Protein AF-A0A520IBX1-F1 (afdb_monomer)

Nearest PDB structures (foldseek):
  8vbx-assembly1_A  TM=4.591E-01  e=3.360E+00  Pectobacterium phage PhiM1
  1n5b-assembly2_C  TM=3.688E-01  e=4.655E+00  Yersinia enterocolitica
  1n5b-assembly3_B  TM=3.640E-01  e=4.361E+00  Yersinia enterocolitica
  1n5b-assembly1_A  TM=3.647E-01  e=4.085E+00  Yersinia enterocolitica
  1jya-assembly1_A  TM=3.641E-01  e=4.968E+00  Yersinia pseudotuberculosis

Secondary structure (DSSP, 8-state):
-HHHHHHHHHHGGG-PPPPP--S-SHHHHHHHHHHHTTSS--TTT----EEEEETTEEEEEE--TTS--EEEEEEEEETTEEEEEEEE-

Mean predicted aligned error: 10.43 Å

Solvent-accessible surface area (backbone atoms only — not comparable to full-atom values): 5578 Å² total; per-residue (Å²): 111,73,67,62,52,55,54,54,59,63,62,67,67,72,72,71,77,78,78,79,81,69,80,86,39,76,64,50,53,52,51,52,53,32,44,78,71,61,76,45,82,56,74,92,78,53,61,81,67,50,75,49,73,57,93,79,26,38,39,37,26,48,68,55,79,92,50,81,28,37,38,39,40,38,45,58,78,52,97,91,41,70,50,74,52,72,46,76,108

pLDDT: mean 84.55, std 12.19, range [57.72, 97.62]

Structure (mmCIF, N/CA/C/O backbone):
data_AF-A0A520IBX1-F1
#
_entry.id   AF-A0A520IBX1-F1
#
loop_
_atom_site.group_PDB
_atom_site.id
_atom_site.type_symbol
_atom_site.label_atom_id
_atom_site.label_alt_id
_atom_site.label_comp_id
_atom_site.label_asym_id
_atom_site.label_entity_id
_atom_site.label_seq_id
_atom_site.pdbx_PDB_ins_code
_atom_site.Cartn_x
_atom_site.Cartn_y
_atom_site.Cartn_z
_atom_site.occupancy
_atom_site.B_iso_or_equiv
_atom_site.auth_seq_id
_atom_site.auth_comp_id
_atom_site.auth_asym_id
_atom_site.auth_atom_id
_atom_site.pdbx_PDB_model_num
ATOM 1 N N . MET A 1 1 ? 22.708 32.834 -4.341 1.00 57.72 1 MET A N 1
ATOM 2 C CA . MET A 1 1 ? 22.072 32.634 -3.016 1.00 57.72 1 MET A CA 1
ATOM 3 C C . MET A 1 1 ? 20.561 32.865 -3.030 1.00 57.72 1 MET A C 1
ATOM 5 O O . MET A 1 1 ? 19.843 31.951 -2.664 1.00 57.72 1 MET A O 1
ATOM 9 N N . ARG A 1 2 ? 20.046 34.015 -3.504 1.00 62.03 2 ARG A N 1
ATOM 10 C CA . ARG A 1 2 ? 18.587 34.283 -3.547 1.00 62.03 2 ARG A CA 1
ATOM 11 C C . ARG A 1 2 ? 17.790 33.320 -4.444 1.00 62.03 2 ARG A C 1
ATOM 13 O O . ARG A 1 2 ? 16.730 32.861 -4.046 1.00 62.03 2 ARG A O 1
ATOM 20 N N . VAL A 1 3 ? 18.337 32.971 -5.610 1.00 70.06 3 VAL A N 1
ATOM 21 C CA . VAL A 1 3 ? 17.708 32.032 -6.563 1.00 70.06 3 VAL A CA 1
ATOM 22 C C . VAL A 1 3 ? 17.620 30.612 -5.992 1.00 70.06 3 VAL A C 1
ATOM 24 O O . VAL A 1 3 ? 16.600 29.951 -6.130 1.00 70.06 3 VAL A O 1
ATOM 27 N N . SER A 1 4 ? 18.659 30.168 -5.283 1.00 72.44 4 SER A N 1
ATOM 28 C CA . SER A 1 4 ? 18.710 28.846 -4.647 1.00 72.44 4 SER A CA 1
ATOM 29 C C . SER A 1 4 ? 17.674 28.695 -3.527 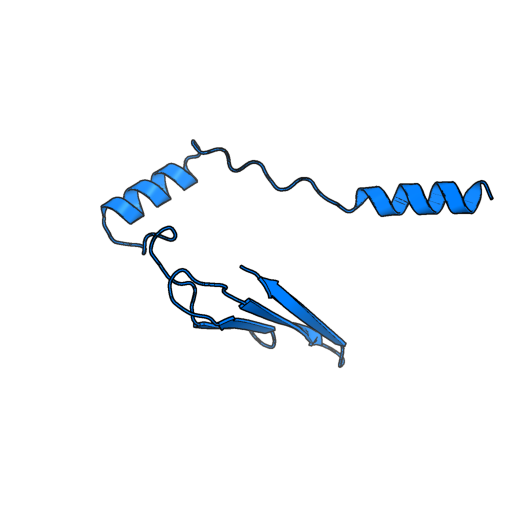1.00 72.44 4 SER A C 1
ATOM 31 O O . SER A 1 4 ? 17.101 27.626 -3.363 1.00 72.44 4 SER A O 1
ATOM 33 N N . ILE A 1 5 ? 17.401 29.776 -2.789 1.00 76.62 5 ILE A N 1
ATOM 34 C CA . ILE A 1 5 ? 16.375 29.802 -1.738 1.00 76.62 5 ILE A CA 1
ATOM 35 C C . ILE A 1 5 ? 14.976 29.761 -2.360 1.00 76.62 5 ILE A C 1
ATOM 37 O O . ILE A 1 5 ? 14.146 28.969 -1.932 1.00 76.62 5 ILE A O 1
ATOM 41 N N . ALA A 1 6 ? 14.725 30.550 -3.410 1.00 76.81 6 ALA A N 1
ATOM 42 C CA . ALA A 1 6 ? 13.436 30.541 -4.103 1.00 76.81 6 ALA A CA 1
ATOM 43 C C . ALA A 1 6 ? 13.096 29.158 -4.691 1.00 76.81 6 ALA A C 1
ATOM 45 O O . ALA A 1 6 ? 11.953 28.715 -4.601 1.00 76.81 6 ALA A O 1
ATOM 46 N N . LEU A 1 7 ? 14.097 28.450 -5.227 1.00 77.44 7 LEU A N 1
ATOM 47 C CA . LEU A 1 7 ? 13.922 27.093 -5.744 1.00 77.44 7 LEU A CA 1
ATOM 48 C C . LEU A 1 7 ? 13.613 26.080 -4.628 1.00 77.44 7 LEU A C 1
ATOM 50 O O . LEU A 1 7 ? 12.750 25.230 -4.809 1.00 77.44 7 LEU A O 1
ATOM 54 N N . ALA A 1 8 ? 14.256 26.195 -3.462 1.00 76.94 8 ALA A N 1
ATOM 55 C CA . ALA A 1 8 ? 13.980 25.318 -2.323 1.00 76.94 8 ALA A CA 1
ATOM 56 C C . ALA A 1 8 ? 12.553 25.497 -1.765 1.00 76.94 8 ALA A C 1
ATOM 58 O O . ALA A 1 8 ? 11.906 24.509 -1.423 1.00 76.94 8 ALA A O 1
ATOM 59 N N . LEU A 1 9 ? 12.028 26.731 -1.732 1.00 77.06 9 LEU A N 1
ATOM 60 C CA . LEU A 1 9 ? 10.644 26.985 -1.303 1.00 77.06 9 LEU A CA 1
ATOM 61 C C . LEU A 1 9 ? 9.605 26.451 -2.301 1.00 77.06 9 LEU A C 1
ATOM 63 O O . LEU A 1 9 ? 8.536 26.021 -1.878 1.00 77.06 9 LEU A O 1
ATOM 67 N N . ALA A 1 10 ? 9.910 26.442 -3.602 1.00 76.88 10 ALA A N 1
ATOM 68 C CA . ALA A 1 10 ? 8.993 25.919 -4.617 1.00 76.88 10 ALA A CA 1
ATOM 69 C C . ALA A 1 10 ? 8.794 24.393 -4.511 1.00 76.88 10 ALA A C 1
ATOM 71 O O . ALA A 1 10 ? 7.714 23.893 -4.813 1.00 76.88 10 ALA A O 1
ATOM 72 N N . ILE A 1 11 ? 9.808 23.653 -4.045 1.00 73.44 11 ILE A N 1
ATOM 73 C CA . ILE A 1 11 ? 9.758 22.184 -3.925 1.00 73.44 11 ILE A CA 1
ATOM 74 C C . ILE A 1 11 ? 9.011 21.748 -2.651 1.00 73.44 11 ILE A C 1
ATOM 76 O O . ILE A 1 11 ? 8.389 20.688 -2.627 1.00 73.44 11 ILE A O 1
ATOM 80 N N . ALA A 1 12 ? 8.995 22.585 -1.609 1.00 68.56 12 ALA A N 1
ATOM 81 C CA . ALA A 1 12 ? 8.296 22.295 -0.354 1.00 68.56 12 ALA A CA 1
ATOM 82 C C . ALA A 1 12 ? 6.755 22.304 -0.472 1.00 68.56 12 ALA A C 1
ATOM 84 O O . ALA A 1 12 ? 6.077 21.848 0.439 1.00 68.56 12 ALA A O 1
ATOM 85 N N . GLY A 1 13 ? 6.190 22.796 -1.582 1.00 63.81 13 GLY A N 1
ATOM 86 C CA . GLY A 1 13 ? 4.739 22.843 -1.806 1.00 63.81 13 GLY A CA 1
ATOM 87 C C . GLY A 1 13 ? 4.115 21.562 -2.377 1.00 63.81 13 GLY A C 1
ATOM 88 O O . GLY A 1 13 ? 2.901 21.511 -2.536 1.00 63.81 13 GLY A O 1
ATOM 89 N N . CYS A 1 14 ? 4.910 20.538 -2.712 1.00 71.88 14 CYS A N 1
ATOM 90 C CA . CYS A 1 14 ? 4.393 19.281 -3.276 1.00 71.88 14 CYS A CA 1
ATOM 91 C C . CYS A 1 14 ? 3.911 18.265 -2.226 1.00 71.88 14 CYS A C 1
ATOM 93 O O . CYS A 1 14 ? 3.387 17.218 -2.601 1.00 71.88 14 CYS A O 1
ATOM 95 N N . SER A 1 15 ? 4.053 18.542 -0.927 1.00 62.91 15 SER A N 1
ATOM 96 C CA . SER A 1 15 ? 3.400 17.741 0.111 1.00 62.91 15 SER A CA 1
ATOM 97 C C . SER A 1 15 ? 1.940 18.178 0.231 1.00 62.91 15 SER A C 1
ATOM 99 O O . SER A 1 15 ? 1.616 19.074 1.008 1.00 62.91 15 SER A O 1
ATOM 101 N N . GLY A 1 16 ? 1.070 17.598 -0.598 1.00 58.88 16 GLY A N 1
ATOM 102 C CA . GLY A 1 16 ? -0.373 17.793 -0.482 1.00 58.88 16 GLY A CA 1
ATOM 103 C C . GLY A 1 16 ? -0.882 17.302 0.874 1.00 58.88 16 GLY A C 1
ATOM 104 O O . GLY A 1 16 ? -0.498 16.222 1.322 1.00 58.88 16 GLY A O 1
ATOM 105 N N . GLU A 1 17 ? -1.732 18.106 1.515 1.00 62.12 17 GLU A N 1
ATOM 106 C CA . GLU A 1 17 ? -2.468 17.731 2.725 1.00 62.12 17 GLU A CA 1
ATOM 107 C C . GLU A 1 17 ? -3.250 16.439 2.449 1.00 62.12 17 GLU A C 1
ATOM 109 O O . GLU A 1 17 ? -3.946 16.331 1.431 1.00 62.12 17 GLU A O 1
ATOM 114 N N . ALA A 1 18 ? -3.123 15.445 3.331 1.00 63.41 18 ALA A N 1
ATOM 115 C CA . ALA A 1 18 ? -3.922 14.234 3.213 1.00 63.41 18 ALA A CA 1
ATOM 116 C C . ALA A 1 18 ? -5.408 14.623 3.320 1.00 63.41 18 ALA A C 1
ATOM 118 O O . ALA A 1 18 ? -5.765 15.373 4.230 1.00 63.41 18 ALA A O 1
ATOM 119 N N . PRO A 1 19 ? -6.279 14.157 2.406 1.00 59.88 19 PRO A N 1
ATOM 120 C CA . PRO A 1 19 ? -7.687 14.512 2.443 1.00 59.88 19 PRO A CA 1
ATOM 121 C C . PRO A 1 19 ? -8.293 14.115 3.788 1.00 59.88 19 PRO A C 1
ATOM 123 O O . PRO A 1 19 ? -8.128 12.984 4.254 1.00 59.88 19 PRO A O 1
ATOM 126 N N . ASP A 1 20 ? -8.993 15.068 4.396 1.00 61.41 20 ASP A N 1
ATOM 127 C CA . ASP A 1 20 ? -9.663 14.880 5.671 1.00 61.41 20 ASP A CA 1
ATOM 128 C C . ASP A 1 20 ? -10.742 13.801 5.493 1.00 61.41 20 ASP A C 1
ATOM 130 O O . ASP A 1 20 ? -11.668 13.953 4.685 1.00 61.41 20 ASP A O 1
ATOM 134 N N . ARG A 1 21 ? -10.602 12.664 6.188 1.00 61.75 21 ARG A N 1
ATOM 135 C CA . ARG A 1 21 ? -11.610 11.594 6.156 1.00 61.75 21 ARG A CA 1
ATOM 136 C C . ARG A 1 21 ? -12.810 12.061 6.967 1.00 61.75 21 ARG A C 1
ATOM 138 O O . ARG A 1 21 ? -12.953 11.702 8.132 1.00 61.75 21 ARG A O 1
ATOM 145 N N . SER A 1 22 ? -13.666 12.877 6.359 1.00 66.44 22 SER A N 1
ATOM 146 C CA . SER A 1 22 ? -14.922 13.270 6.988 1.00 66.44 22 SER A CA 1
ATOM 147 C C . SER A 1 22 ? -15.767 12.010 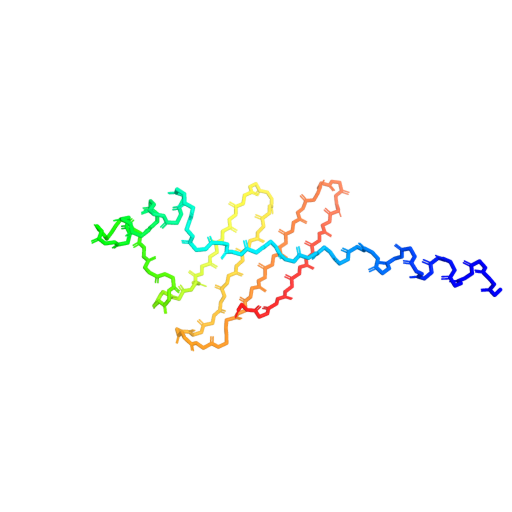7.235 1.00 66.44 22 SER A C 1
ATOM 149 O O . SER A 1 22 ? -16.092 11.301 6.279 1.00 66.44 22 SER A O 1
ATOM 151 N N . PRO A 1 23 ? -16.120 11.697 8.494 1.00 66.00 23 PRO A N 1
ATOM 152 C CA . PRO A 1 23 ? -16.781 10.439 8.836 1.00 66.00 23 PRO A CA 1
ATOM 153 C C . PRO A 1 23 ? -18.256 10.380 8.404 1.00 66.00 23 PRO A C 1
ATOM 155 O O . PRO A 1 23 ? -18.861 9.312 8.462 1.00 66.00 23 PRO A O 1
ATOM 158 N N . ASP A 1 24 ? -18.845 11.485 7.937 1.00 82.31 24 ASP A N 1
ATOM 159 C CA . ASP A 1 24 ? -20.284 11.593 7.659 1.00 82.31 24 ASP A CA 1
ATOM 160 C C . ASP A 1 24 ? -20.578 11.940 6.190 1.00 82.31 24 ASP A C 1
ATOM 162 O O . ASP A 1 24 ? -21.209 12.946 5.861 1.00 82.31 24 ASP A O 1
ATOM 166 N N . THR A 1 25 ? -20.098 11.100 5.274 1.00 89.75 25 THR A N 1
ATOM 167 C CA . THR A 1 25 ? -20.416 11.202 3.846 1.00 89.75 25 THR A CA 1
ATOM 168 C C . THR A 1 25 ? -21.445 10.139 3.448 1.00 89.75 25 THR A C 1
ATOM 170 O O . THR A 1 25 ? -21.594 9.119 4.124 1.00 89.75 25 THR A O 1
ATOM 173 N N . PRO A 1 26 ? -22.161 10.306 2.322 1.00 92.12 26 PRO A N 1
ATOM 174 C CA . PRO A 1 26 ? -22.980 9.224 1.778 1.00 92.12 26 PRO A CA 1
ATOM 175 C C . PRO A 1 26 ? -22.183 7.929 1.546 1.00 92.12 26 PRO A C 1
ATOM 177 O O . PRO A 1 26 ? -22.717 6.845 1.757 1.00 92.12 26 PRO A O 1
ATOM 180 N N . GLY A 1 27 ? -20.904 8.041 1.164 1.00 90.62 27 GLY A N 1
ATOM 181 C CA . GLY A 1 27 ? -20.006 6.898 0.992 1.00 90.62 27 GLY A CA 1
ATOM 182 C C . GLY A 1 27 ? -19.760 6.143 2.297 1.00 90.62 27 GLY A C 1
ATOM 183 O O . GLY A 1 27 ? -19.986 4.937 2.341 1.00 90.62 27 GLY A O 1
ATOM 184 N N . SER A 1 28 ? -19.415 6.846 3.382 1.00 89.88 28 SER A N 1
ATOM 185 C CA . SER A 1 28 ? -19.171 6.200 4.681 1.00 89.88 28 SER A CA 1
ATOM 186 C C . SER A 1 28 ? -20.422 5.522 5.251 1.00 89.88 28 SER A C 1
ATOM 188 O O . SER A 1 28 ? -20.319 4.474 5.881 1.00 89.88 28 SER A O 1
ATOM 190 N N . LYS A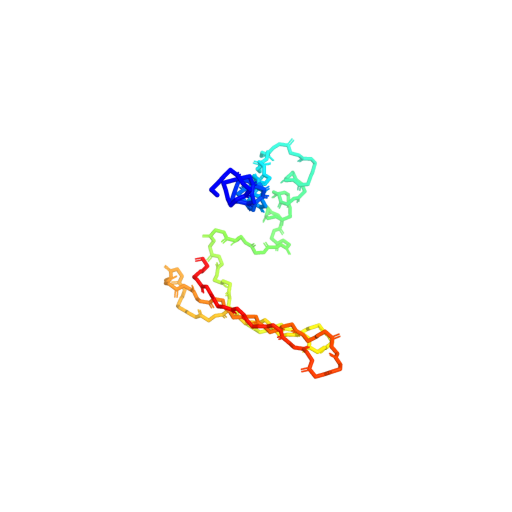 1 29 ? -21.623 6.052 4.972 1.00 93.12 29 LYS A N 1
ATOM 191 C CA . LYS A 1 29 ? -22.895 5.399 5.341 1.00 93.12 29 LYS A CA 1
ATOM 192 C C . LYS A 1 29 ? -23.143 4.109 4.563 1.00 93.12 29 LYS A C 1
ATOM 194 O O . LYS A 1 29 ? -23.631 3.141 5.141 1.00 93.12 29 LYS A O 1
ATOM 199 N N . LEU A 1 30 ? -22.820 4.089 3.269 1.00 94.69 30 LEU A N 1
ATOM 200 C CA . LEU A 1 30 ? -22.928 2.880 2.449 1.00 94.69 30 LEU A CA 1
ATOM 201 C C . LEU A 1 30 ? -21.923 1.815 2.890 1.00 94.69 30 LEU A C 1
ATOM 203 O O . LEU A 1 30 ? -22.293 0.649 2.991 1.00 94.69 30 LEU A O 1
ATOM 207 N N . GLU A 1 31 ? -20.685 2.209 3.192 1.00 92.38 31 GLU A N 1
ATOM 208 C CA . GLU A 1 31 ? -19.664 1.305 3.733 1.00 92.38 31 GLU A CA 1
ATOM 209 C C . GLU A 1 31 ? -20.087 0.729 5.090 1.00 92.38 31 GLU A C 1
ATOM 211 O O . GLU A 1 31 ? -20.014 -0.484 5.278 1.00 92.38 31 GLU A O 1
ATOM 216 N N . ALA A 1 32 ? -20.616 1.558 5.998 1.00 92.50 32 ALA A N 1
ATOM 217 C CA . ALA A 1 32 ? -21.149 1.099 7.282 1.00 92.50 32 ALA A CA 1
ATOM 218 C C . ALA A 1 32 ? -22.291 0.084 7.105 1.00 92.50 32 ALA A C 1
ATOM 220 O O . ALA A 1 32 ? -22.262 -0.989 7.704 1.00 92.50 32 ALA A O 1
ATOM 221 N N . ALA A 1 33 ? -23.253 0.366 6.221 1.00 95.25 33 ALA A N 1
ATOM 222 C CA . ALA A 1 33 ? -24.330 -0.576 5.921 1.00 95.25 33 ALA A CA 1
ATOM 223 C C . ALA A 1 33 ? -23.803 -1.879 5.289 1.00 95.25 33 ALA A C 1
ATOM 225 O O . ALA A 1 33 ? -24.272 -2.965 5.624 1.00 95.25 33 ALA A O 1
ATOM 226 N N . ALA A 1 34 ? -22.814 -1.804 4.394 1.00 95.62 34 ALA A N 1
ATOM 227 C CA . ALA A 1 34 ? -22.205 -2.983 3.782 1.00 95.62 34 ALA A CA 1
ATOM 228 C C . ALA A 1 34 ? -21.465 -3.855 4.811 1.00 95.62 34 ALA A C 1
ATOM 230 O O . ALA A 1 34 ? -21.553 -5.082 4.731 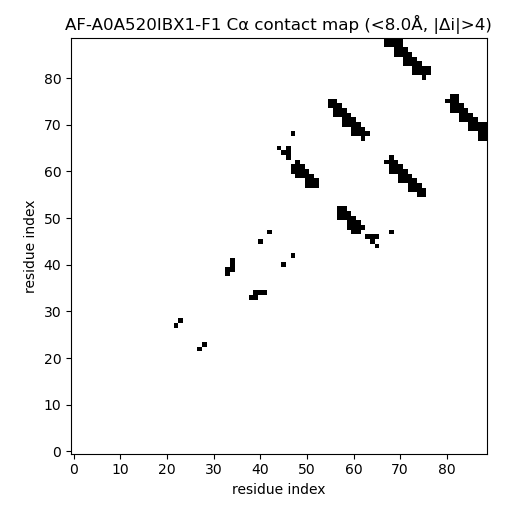1.00 95.62 34 ALA A O 1
ATOM 231 N N . LEU A 1 35 ? -20.791 -3.237 5.788 1.00 94.44 35 LEU A N 1
ATOM 232 C CA . LEU A 1 35 ? -20.177 -3.928 6.926 1.00 94.44 35 LEU A CA 1
ATOM 233 C C . LEU A 1 35 ? -21.228 -4.628 7.790 1.00 94.44 35 LEU A C 1
ATOM 235 O O . LEU A 1 35 ? -21.093 -5.818 8.067 1.00 94.44 35 LEU A O 1
ATOM 239 N N . GLU A 1 36 ? -22.302 -3.928 8.165 1.00 95.06 36 GLU A N 1
ATOM 240 C CA . GLU A 1 36 ? -23.398 -4.492 8.970 1.00 95.06 36 GLU A CA 1
ATOM 241 C C . GLU A 1 36 ? -24.073 -5.691 8.290 1.00 95.06 36 GLU A C 1
ATOM 243 O O . GLU A 1 36 ? -24.473 -6.644 8.958 1.00 95.06 36 GLU A O 1
ATOM 248 N N . GLN A 1 37 ? -24.187 -5.662 6.960 1.00 96.88 37 GLN A N 1
ATOM 249 C CA . GLN A 1 37 ? -24.731 -6.768 6.167 1.00 96.88 37 GLN A CA 1
ATOM 250 C C . GLN A 1 37 ? -23.695 -7.862 5.847 1.00 96.88 37 GLN A C 1
ATOM 252 O O . GLN A 1 37 ? -24.035 -8.847 5.193 1.00 96.88 37 GLN A O 1
ATOM 257 N N . GLY A 1 38 ? -22.437 -7.707 6.275 1.00 93.62 38 GLY A N 1
ATOM 258 C CA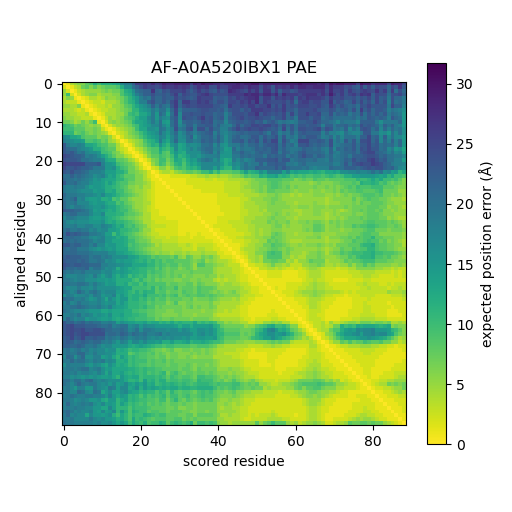 . GLY A 1 38 ? -21.357 -8.660 6.006 1.00 93.62 38 GLY A CA 1
ATOM 259 C C . GLY A 1 38 ? -20.968 -8.768 4.528 1.00 93.62 38 GLY A C 1
ATOM 260 O O . GLY A 1 38 ? -20.420 -9.785 4.109 1.00 93.62 38 GLY A O 1
ATOM 261 N N . LEU A 1 39 ? -21.272 -7.747 3.721 1.00 95.50 39 LEU A N 1
ATOM 262 C CA . LEU A 1 39 ? -20.951 -7.711 2.290 1.00 95.50 39 LEU A CA 1
ATOM 263 C C . LEU A 1 39 ? -19.472 -7.409 2.035 1.00 95.50 39 LEU A C 1
ATOM 265 O O . LEU A 1 39 ? -18.930 -7.802 1.002 1.00 95.50 39 LEU A O 1
ATOM 269 N N . ILE A 1 40 ? -18.831 -6.705 2.966 1.00 92.25 40 ILE A N 1
ATOM 270 C CA . ILE A 1 40 ? -17.401 -6.404 2.947 1.00 92.25 40 ILE A CA 1
ATOM 271 C C . ILE A 1 40 ? -16.775 -6.796 4.284 1.00 92.25 40 ILE A C 1
ATOM 273 O O . ILE A 1 40 ? -17.449 -6.836 5.312 1.00 92.25 40 ILE A O 1
ATOM 277 N N . VAL A 1 41 ? -15.480 -7.106 4.261 1.00 87.69 41 VAL A N 1
ATOM 278 C CA . VAL A 1 41 ? -14.724 -7.436 5.473 1.00 87.69 41 VAL A CA 1
ATOM 279 C C . VAL A 1 41 ? -14.394 -6.148 6.225 1.00 87.69 41 VAL A C 1
ATOM 281 O O . VAL A 1 41 ? -14.027 -5.155 5.602 1.00 87.69 41 VAL A O 1
ATOM 284 N N . ASP A 1 42 ? -14.494 -6.179 7.554 1.00 86.31 42 ASP A N 1
ATOM 285 C CA . ASP A 1 42 ? -14.089 -5.064 8.407 1.00 86.31 42 ASP A CA 1
ATOM 286 C C . ASP A 1 42 ? -12.570 -4.827 8.326 1.00 86.31 42 ASP A C 1
ATOM 288 O O . ASP A 1 42 ? -11.796 -5.662 8.810 1.00 86.31 42 ASP A O 1
ATOM 292 N N . PRO A 1 43 ? -12.117 -3.690 7.763 1.00 77.94 43 PRO A N 1
ATOM 293 C CA . PRO A 1 43 ? -10.696 -3.387 7.644 1.00 77.94 43 PRO A CA 1
ATOM 294 C C . PRO A 1 43 ? -10.001 -3.207 9.001 1.00 77.94 43 PRO A C 1
ATOM 296 O O . PRO A 1 43 ? -8.783 -3.331 9.063 1.00 77.94 43 PRO A O 1
ATOM 299 N N . ALA A 1 44 ? -10.734 -2.953 10.093 1.00 80.69 44 ALA A N 1
ATOM 300 C CA . ALA A 1 44 ? -10.159 -2.873 11.438 1.00 80.69 44 ALA A CA 1
ATOM 301 C C . ALA A 1 44 ? -9.764 -4.249 12.002 1.00 80.69 44 ALA A C 1
ATOM 303 O O . ALA A 1 44 ? -8.999 -4.333 12.964 1.00 80.69 44 ALA A O 1
ATOM 304 N N . THR A 1 45 ? -10.293 -5.332 11.427 1.00 79.44 45 THR A N 1
ATOM 305 C CA . THR A 1 45 ? -10.026 -6.703 11.885 1.00 79.44 45 THR A CA 1
ATOM 306 C C . THR A 1 45 ? -9.366 -7.576 10.824 1.00 79.44 45 THR A C 1
ATOM 308 O O . THR A 1 45 ? -8.778 -8.600 11.178 1.00 79.44 45 THR A O 1
ATOM 311 N N . ALA A 1 46 ? -9.437 -7.168 9.556 1.00 78.69 46 ALA A N 1
ATOM 312 C CA . ALA A 1 46 ? -8.833 -7.851 8.428 1.00 78.69 46 ALA A CA 1
ATOM 313 C C . ALA A 1 46 ? -7.332 -7.584 8.318 1.00 78.69 46 ALA A C 1
ATOM 315 O O . ALA A 1 46 ? -6.858 -6.464 8.486 1.00 78.69 46 ALA A O 1
ATOM 316 N N . THR A 1 47 ? -6.599 -8.613 7.910 1.00 78.12 47 THR A N 1
ATOM 317 C CA . THR A 1 47 ? -5.204 -8.481 7.494 1.00 78.12 47 THR A CA 1
ATOM 318 C C . THR A 1 47 ? -5.167 -8.215 6.000 1.00 78.12 47 THR A C 1
ATOM 320 O O . THR A 1 47 ? -5.674 -9.020 5.214 1.00 78.12 47 THR A O 1
ATOM 323 N N . LEU A 1 48 ? -4.561 -7.101 5.580 1.00 78.88 48 LEU A N 1
ATOM 324 C CA . LEU A 1 48 ? -4.424 -6.776 4.162 1.00 78.88 48 LEU A CA 1
ATOM 325 C C . LEU A 1 48 ? -3.295 -7.636 3.572 1.00 78.88 48 LEU A C 1
ATOM 327 O O . LEU A 1 48 ? -2.168 -7.184 3.452 1.00 78.88 48 LEU A O 1
ATOM 331 N N . GLY A 1 49 ? -3.536 -8.921 3.330 1.00 88.75 49 GLY A N 1
ATOM 332 C CA . GLY A 1 49 ? -2.539 -9.855 2.799 1.00 88.75 49 GLY A CA 1
ATOM 333 C C . GLY A 1 49 ? -2.885 -10.266 1.375 1.00 88.75 49 GLY A C 1
ATOM 334 O O . GLY A 1 49 ? -3.994 -10.740 1.129 1.00 88.75 49 GLY A O 1
ATOM 335 N N . GLY A 1 50 ? -1.956 -10.110 0.431 1.00 91.69 50 GLY A N 1
ATOM 336 C CA . GLY A 1 50 ? -2.211 -10.545 -0.941 1.00 91.69 50 GLY A CA 1
ATOM 337 C C . GLY A 1 50 ? -1.259 -9.996 -1.995 1.00 91.69 50 GLY A C 1
ATOM 338 O O . GLY A 1 50 ? -0.313 -9.257 -1.714 1.00 91.69 50 GLY A O 1
ATOM 339 N N . SER A 1 51 ? -1.534 -10.383 -3.238 1.00 95.44 51 SER A N 1
ATOM 340 C CA . SER A 1 51 ? -0.910 -9.831 -4.432 1.00 95.44 51 SER A CA 1
ATOM 341 C C . SER A 1 51 ? -1.979 -9.442 -5.446 1.00 95.44 51 SER A C 1
ATOM 343 O O . SER A 1 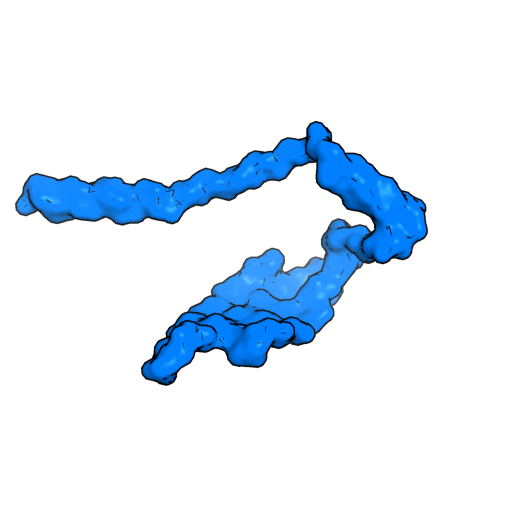51 ? -2.982 -10.134 -5.633 1.00 95.44 51 SER A O 1
ATOM 345 N N . TRP A 1 52 ? -1.756 -8.309 -6.096 1.00 95.88 52 TRP A N 1
ATOM 346 C CA . TRP A 1 52 ? -2.657 -7.723 -7.072 1.00 95.88 52 TRP A CA 1
ATOM 347 C C . TRP A 1 52 ? -1.859 -7.286 -8.291 1.00 95.88 52 TRP A C 1
ATOM 349 O O . TRP A 1 52 ? -0.685 -6.914 -8.206 1.00 95.88 52 TRP A O 1
ATOM 359 N N . ALA A 1 53 ? -2.516 -7.335 -9.439 1.00 96.44 53 ALA A N 1
ATOM 360 C CA . ALA A 1 53 ? -1.940 -6.933 -10.703 1.00 96.44 53 ALA A CA 1
ATOM 361 C C . ALA A 1 53 ? -2.969 -6.145 -11.503 1.00 96.44 53 ALA A C 1
ATOM 363 O O . ALA A 1 53 ? -4.152 -6.496 -11.532 1.00 96.44 53 ALA A O 1
ATOM 364 N N . ARG A 1 54 ? -2.501 -5.105 -1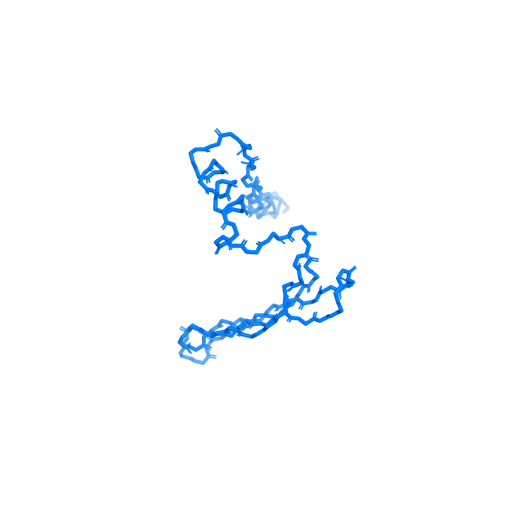2.186 1.00 95.06 54 ARG A N 1
ATOM 365 C CA . ARG A 1 54 ? -3.271 -4.399 -13.205 1.00 95.06 54 ARG A CA 1
ATOM 366 C C . ARG A 1 54 ? -2.349 -4.159 -14.389 1.00 95.06 54 ARG A C 1
ATOM 368 O O . ARG A 1 54 ? -1.422 -3.374 -14.283 1.00 95.06 54 ARG A O 1
ATOM 375 N N . ASP A 1 55 ? -2.606 -4.857 -15.490 1.00 93.88 55 ASP A N 1
ATOM 376 C CA . ASP A 1 55 ? -1.731 -4.845 -16.667 1.00 93.88 55 ASP A CA 1
ATOM 377 C C . ASP A 1 55 ? -0.284 -5.266 -16.321 1.00 93.88 55 ASP A C 1
ATOM 379 O O . ASP A 1 55 ? -0.069 -6.409 -15.897 1.00 93.88 55 ASP A O 1
ATOM 383 N N . SER A 1 56 ? 0.694 -4.367 -16.428 1.00 94.00 56 SER A N 1
ATOM 384 C CA . SER A 1 56 ? 2.098 -4.547 -16.039 1.00 94.00 56 SER A CA 1
ATOM 385 C C . SER A 1 56 ? 2.382 -4.181 -14.575 1.00 94.00 56 SER A C 1
ATOM 387 O O . SER A 1 56 ? 3.364 -4.666 -14.011 1.00 94.00 56 SER A O 1
ATOM 389 N N . ASP A 1 57 ? 1.490 -3.438 -13.917 1.00 95.94 57 ASP A N 1
ATOM 390 C CA . ASP A 1 57 ? 1.669 -2.995 -12.533 1.00 95.94 57 ASP A CA 1
ATOM 391 C C . ASP A 1 57 ? 1.462 -4.139 -11.540 1.00 95.94 57 ASP A C 1
ATOM 393 O O . ASP A 1 57 ? 0.583 -4.999 -11.702 1.00 95.94 57 ASP A O 1
ATOM 397 N N . ARG A 1 58 ? 2.271 -4.154 -10.480 1.00 96.81 58 ARG A N 1
ATOM 398 C CA . ARG A 1 58 ? 2.268 -5.184 -9.435 1.00 96.81 58 ARG A CA 1
ATOM 399 C C . ARG A 1 58 ? 2.218 -4.531 -8.063 1.00 96.81 58 ARG A C 1
ATOM 401 O O . ARG A 1 58 ? 2.999 -3.628 -7.783 1.00 96.81 58 ARG A O 1
ATOM 408 N N . LEU A 1 59 ? 1.344 -5.027 -7.193 1.00 96.88 59 LEU A N 1
ATOM 409 C CA . LEU A 1 59 ? 1.270 -4.634 -5.787 1.00 96.88 59 LEU A CA 1
ATOM 410 C C . LEU A 1 59 ? 1.201 -5.888 -4.923 1.00 96.88 59 LEU A C 1
ATOM 412 O O . LEU A 1 59 ? 0.487 -6.836 -5.249 1.00 96.88 59 LEU A O 1
ATOM 416 N N . CYS A 1 60 ? 1.927 -5.903 -3.816 1.00 96.06 60 CYS A N 1
ATOM 417 C CA . CYS A 1 60 ? 1.790 -6.935 -2.802 1.00 96.06 60 CYS A CA 1
ATOM 418 C C . CYS A 1 60 ? 1.794 -6.328 -1.405 1.00 96.06 60 CYS A C 1
ATOM 420 O O . CYS A 1 60 ? 2.432 -5.303 -1.156 1.00 96.06 60 CYS A O 1
ATOM 422 N N . VAL A 1 61 ? 1.086 -6.988 -0.495 1.00 94.25 61 VAL A N 1
ATOM 423 C CA . VAL A 1 61 ? 1.166 -6.717 0.937 1.00 94.25 61 VAL A CA 1
ATOM 424 C C . VAL A 1 61 ? 1.405 -8.035 1.656 1.00 94.25 61 VAL A C 1
ATOM 426 O O . VAL A 1 61 ? 0.700 -9.023 1.430 1.00 94.25 61 VAL A O 1
ATOM 429 N N . VAL A 1 62 ? 2.450 -8.056 2.478 1.00 92.69 62 VAL A N 1
ATOM 430 C CA . VAL A 1 62 ? 2.930 -9.232 3.213 1.00 92.69 62 VAL A CA 1
ATOM 431 C C . VAL A 1 62 ? 3.119 -8.886 4.689 1.00 92.69 62 VAL A C 1
ATOM 433 O O . VAL A 1 62 ? 3.363 -7.729 5.025 1.00 92.69 62 VAL A O 1
ATOM 436 N N . GLY A 1 63 ? 3.028 -9.880 5.570 1.00 86.31 63 GLY A N 1
ATOM 437 C CA . GLY A 1 63 ? 3.182 -9.706 7.017 1.00 86.31 63 GLY A CA 1
ATOM 438 C C . GLY A 1 63 ? 2.252 -10.622 7.807 1.00 86.31 63 GLY A C 1
ATOM 439 O O . GLY A 1 63 ? 1.496 -11.396 7.217 1.00 86.31 63 GLY A O 1
ATOM 440 N N . GLU A 1 64 ? 2.323 -10.532 9.134 1.00 72.75 64 GLU A N 1
ATOM 441 C CA . GLU A 1 64 ? 1.443 -11.283 10.037 1.00 72.75 64 GLU A CA 1
ATOM 442 C C . GLU A 1 64 ? 0.128 -10.543 10.310 1.00 72.75 64 GLU A C 1
ATOM 444 O O . GLU A 1 64 ? 0.050 -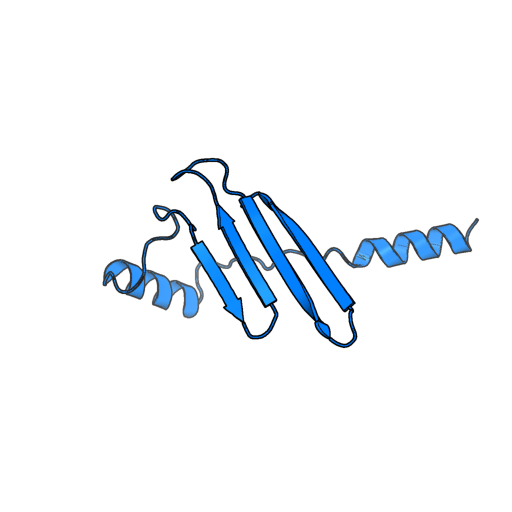9.316 10.193 1.00 72.75 64 GLU A O 1
ATOM 449 N N . GLU A 1 65 ? -0.909 -11.289 10.707 1.00 66.12 65 GLU A N 1
ATOM 450 C CA . GLU A 1 65 ? -2.179 -10.689 11.112 1.00 66.12 65 GLU A CA 1
ATOM 451 C C . GLU A 1 65 ? -1.990 -9.755 12.313 1.00 66.12 65 GLU A C 1
ATOM 453 O O . GLU A 1 65 ? -1.544 -10.188 13.375 1.00 66.12 65 GLU A O 1
ATOM 458 N N . ARG A 1 66 ? -2.380 -8.480 12.161 1.00 67.06 66 ARG A N 1
ATOM 459 C CA . ARG A 1 66 ? -2.230 -7.417 13.181 1.00 67.06 66 ARG A CA 1
ATOM 460 C C . ARG A 1 66 ? -0.772 -7.097 13.572 1.00 67.06 66 ARG A C 1
ATOM 462 O O . ARG A 1 66 ? -0.551 -6.522 14.637 1.00 67.06 66 ARG A O 1
ATOM 469 N N . GLY A 1 67 ? 0.202 -7.476 12.741 1.00 73.44 67 GLY A N 1
ATOM 470 C CA . GLY A 1 67 ? 1.623 -7.150 12.911 1.00 73.44 67 GLY A CA 1
ATOM 471 C C . GLY A 1 67 ? 2.123 -6.088 11.927 1.00 73.44 67 GLY A C 1
ATOM 472 O O . GLY A 1 67 ? 1.336 -5.458 11.224 1.00 73.44 67 GLY A O 1
ATOM 473 N N . ASP A 1 68 ? 3.447 -5.921 11.849 1.00 83.44 68 ASP A N 1
ATOM 474 C CA . ASP A 1 68 ? 4.085 -5.019 10.883 1.00 83.44 68 ASP A CA 1
ATOM 475 C C . ASP A 1 68 ? 3.865 -5.539 9.455 1.00 83.44 68 ASP A C 1
ATOM 477 O O . ASP A 1 68 ? 4.546 -6.455 8.981 1.00 83.44 68 ASP A O 1
ATOM 481 N N . GLN A 1 69 ? 2.896 -4.953 8.758 1.00 87.81 69 GLN A N 1
ATOM 482 C CA . GLN A 1 69 ? 2.649 -5.244 7.356 1.00 87.81 69 GLN A CA 1
ATOM 483 C C . GLN A 1 69 ? 3.558 -4.391 6.471 1.00 87.81 69 GLN A C 1
ATOM 485 O O . GLN A 1 69 ? 3.813 -3.212 6.726 1.00 87.81 69 GLN A O 1
ATOM 490 N N . ARG A 1 70 ? 4.051 -4.994 5.390 1.00 92.56 70 ARG A N 1
ATOM 491 C CA . ARG A 1 70 ? 4.851 -4.319 4.370 1.00 92.56 70 ARG A CA 1
ATOM 492 C C . ARG A 1 70 ? 4.134 -4.327 3.040 1.00 92.56 70 ARG A C 1
ATOM 494 O O . ARG A 1 70 ? 3.730 -5.382 2.558 1.00 92.56 70 ARG A O 1
ATOM 501 N N . ILE A 1 71 ? 4.079 -3.156 2.421 1.00 95.25 71 ILE A N 1
ATOM 502 C CA . ILE A 1 71 ? 3.609 -2.969 1.054 1.00 95.25 71 ILE A CA 1
ATOM 503 C C . ILE A 1 71 ? 4.795 -2.861 0.099 1.00 95.25 71 ILE A C 1
ATOM 505 O O . ILE A 1 71 ? 5.809 -2.226 0.406 1.00 95.25 71 ILE A O 1
ATOM 509 N N . GLY A 1 72 ? 4.657 -3.475 -1.071 1.00 97.00 72 GLY A N 1
ATOM 510 C CA . GLY A 1 72 ? 5.529 -3.292 -2.222 1.00 97.00 72 GLY A CA 1
ATOM 511 C C . GLY A 1 72 ? 4.699 -2.982 -3.462 1.00 97.00 72 GLY A C 1
ATOM 512 O O . GLY A 1 72 ? 3.658 -3.599 -3.683 1.00 97.00 72 GLY A O 1
ATOM 513 N N . ILE A 1 73 ? 5.162 -2.036 -4.273 1.00 97.62 73 ILE A N 1
ATOM 514 C CA . ILE A 1 73 ? 4.559 -1.701 -5.563 1.00 97.62 73 ILE A CA 1
ATOM 515 C C . ILE A 1 73 ? 5.642 -1.575 -6.630 1.00 97.62 73 ILE A C 1
ATOM 517 O O . ILE A 1 73 ? 6.726 -1.049 -6.372 1.00 97.62 73 ILE A O 1
ATOM 521 N N . VAL A 1 74 ? 5.325 -2.048 -7.830 1.00 97.56 74 VAL A N 1
ATOM 522 C CA . VAL A 1 74 ? 6.043 -1.757 -9.067 1.00 97.56 74 VAL A CA 1
ATOM 523 C C . VAL A 1 74 ? 5.024 -1.252 -10.078 1.00 97.56 74 VAL A C 1
ATOM 525 O O . VAL A 1 74 ? 4.028 -1.927 -10.337 1.00 97.56 74 VAL A O 1
ATOM 528 N N . THR A 1 75 ? 5.282 -0.080 -10.641 1.00 96.56 75 THR A N 1
ATOM 529 C CA . THR A 1 75 ? 4.505 0.501 -11.736 1.00 96.56 75 THR A CA 1
ATOM 530 C C . THR A 1 75 ? 5.392 0.576 -12.967 1.00 96.56 75 THR A C 1
ATOM 532 O O . THR A 1 75 ? 6.504 1.103 -12.889 1.00 96.56 75 THR A O 1
ATOM 535 N N . ASP A 1 76 ? 4.917 0.043 -14.085 1.00 95.25 76 ASP A N 1
ATOM 536 C CA . ASP A 1 76 ? 5.626 0.061 -15.365 1.00 95.25 76 ASP A CA 1
ATOM 537 C C . ASP A 1 76 ? 4.955 1.085 -16.287 1.00 95.25 76 ASP A C 1
ATOM 539 O O . ASP A 1 76 ? 3.776 0.970 -16.620 1.00 95.25 76 ASP A O 1
ATOM 543 N N . TYR A 1 77 ? 5.714 2.107 -16.679 1.00 92.25 77 TYR A N 1
ATOM 544 C CA . TYR A 1 77 ? 5.239 3.203 -17.523 1.00 92.25 77 TYR A CA 1
ATOM 545 C C . TYR A 1 77 ? 5.456 2.942 -19.022 1.00 92.25 77 TYR A C 1
ATOM 547 O O . TYR A 1 77 ? 5.112 3.792 -19.845 1.00 92.25 77 TYR A O 1
ATOM 555 N N . GLY A 1 78 ? 6.012 1.785 -19.389 1.00 91.94 78 GLY A N 1
ATOM 556 C CA . GLY A 1 78 ? 6.406 1.444 -20.750 1.00 91.94 78 GLY A CA 1
ATOM 557 C C . GLY A 1 78 ? 7.804 1.949 -21.113 1.00 91.94 78 GLY A C 1
ATOM 558 O O . GLY A 1 78 ? 8.476 2.642 -20.352 1.00 91.94 78 GLY A O 1
ATOM 559 N N . GLU A 1 79 ? 8.273 1.560 -22.303 1.00 91.69 79 GLU A N 1
ATOM 560 C CA . GLU A 1 79 ? 9.567 1.997 -22.864 1.00 91.69 79 GLU A CA 1
ATOM 561 C C . GLU A 1 79 ? 10.785 1.690 -21.968 1.00 91.69 79 GLU A C 1
ATOM 563 O O . GLU A 1 79 ? 11.809 2.370 -22.018 1.00 91.69 79 GLU A O 1
ATOM 568 N N . GLY A 1 80 ? 10.682 0.645 -21.140 1.00 91.06 80 GLY A N 1
ATOM 569 C CA . GLY A 1 80 ? 11.722 0.267 -20.181 1.00 91.06 80 GLY A CA 1
ATOM 570 C C . GLY A 1 80 ? 11.787 1.161 -18.938 1.00 91.06 80 GLY A C 1
ATOM 571 O O . GLY A 1 80 ? 12.773 1.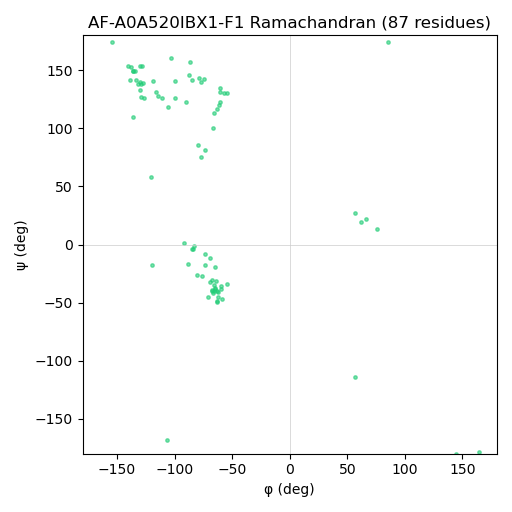096 -18.205 1.00 91.06 80 GLY A O 1
ATOM 572 N N . GLN A 1 81 ? 10.767 1.989 -18.692 1.00 94.19 81 GLN A N 1
ATOM 573 C CA . GLN A 1 81 ? 10.666 2.856 -17.522 1.00 94.19 81 GLN A CA 1
ATOM 574 C C . GLN A 1 81 ? 9.754 2.230 -16.465 1.00 94.19 81 GLN A C 1
ATOM 576 O O . GLN A 1 81 ? 8.592 1.936 -16.727 1.00 94.19 81 GLN A O 1
ATOM 581 N N . ALA A 1 82 ? 10.259 2.087 -15.242 1.00 94.88 82 ALA A N 1
ATOM 582 C CA . ALA A 1 82 ? 9.479 1.590 -14.115 1.00 94.88 82 ALA A CA 1
ATOM 583 C C . ALA A 1 82 ? 9.811 2.355 -12.831 1.00 94.88 82 ALA A C 1
ATOM 585 O O . ALA A 1 82 ? 10.922 2.862 -12.657 1.00 94.88 82 ALA A O 1
ATOM 586 N N . CYS A 1 83 ? 8.846 2.405 -11.916 1.00 96.06 83 CYS A N 1
ATOM 587 C CA . CYS A 1 83 ? 9.029 2.879 -10.551 1.00 96.06 83 CYS A CA 1
ATOM 588 C C . CYS A 1 83 ? 8.710 1.752 -9.572 1.00 96.06 83 CYS A C 1
ATOM 590 O O . CYS A 1 83 ? 7.754 1.004 -9.763 1.00 96.06 83 CYS A O 1
ATOM 592 N N . SER A 1 84 ? 9.499 1.646 -8.507 1.00 96.75 84 SER A N 1
ATOM 593 C CA . SER A 1 84 ? 9.243 0.719 -7.408 1.00 96.75 84 SER A CA 1
ATOM 594 C C . SER A 1 84 ? 9.256 1.456 -6.080 1.00 96.75 84 SER A C 1
ATOM 596 O O . SER A 1 84 ? 10.148 2.274 -5.844 1.00 96.75 84 SER A O 1
ATOM 598 N N . ALA A 1 85 ? 8.332 1.114 -5.187 1.00 96.56 85 ALA A N 1
ATOM 599 C CA . ALA A 1 85 ? 8.314 1.627 -3.825 1.00 96.56 85 ALA A CA 1
ATOM 600 C C . ALA A 1 85 ? 7.985 0.518 -2.822 1.00 96.56 85 ALA A C 1
ATOM 602 O O . ALA A 1 85 ? 7.314 -0.463 -3.142 1.00 96.56 85 ALA A O 1
ATOM 603 N N . THR A 1 86 ? 8.463 0.688 -1.590 1.00 96.19 86 THR A N 1
ATOM 604 C CA . THR A 1 86 ? 8.099 -0.173 -0.461 1.00 96.19 86 THR A CA 1
ATOM 605 C C . THR A 1 86 ? 7.821 0.676 0.767 1.00 96.19 86 THR A C 1
ATOM 607 O O . THR A 1 86 ? 8.455 1.718 0.939 1.00 96.19 86 THR A O 1
ATOM 610 N N . GLY A 1 87 ? 6.928 0.215 1.634 1.00 92.69 87 GLY A N 1
ATOM 611 C CA . GLY A 1 87 ? 6.563 0.918 2.860 1.00 92.69 87 GLY A CA 1
ATOM 612 C C . GLY A 1 87 ? 6.044 -0.029 3.933 1.00 92.69 87 GLY A C 1
ATOM 613 O O . GLY A 1 87 ? 5.885 -1.227 3.692 1.00 92.69 87 GLY A O 1
ATOM 614 N N . LEU A 1 88 ? 5.807 0.530 5.114 1.00 89.56 88 LEU A N 1
ATOM 615 C CA . LEU A 1 88 ? 4.968 -0.090 6.136 1.00 89.56 88 LEU A CA 1
ATOM 616 C C . LEU A 1 88 ? 3.516 0.331 5.876 1.00 89.56 88 LEU A C 1
ATOM 618 O O . LEU A 1 88 ? 3.298 1.435 5.368 1.00 89.56 88 LEU A O 1
ATOM 622 N N . VAL A 1 89 ? 2.569 -0.561 6.160 1.00 80.12 89 VAL A N 1
ATOM 623 C CA . VAL A 1 89 ? 1.121 -0.299 6.064 1.00 80.12 89 VAL A CA 1
ATOM 624 C C . VAL A 1 89 ? 0.589 0.145 7.415 1.00 80.12 89 VAL A C 1
ATOM 626 O O . VAL A 1 89 ? 0.995 -0.474 8.422 1.00 80.12 89 VAL A O 1
#

Radius of gyration: 19.3 Å; Cα contacts (8 Å, |Δi|>4): 91; chains: 1; bounding box: 47×46×36 Å

Foldseek 3Di:
DVVVVVVVVVVVPPPDDDPDPPCDDPVNVVVVVCVVVVVDDDPVQDDQADWDDDDPKIKGWDDDGVDFIKIKIKDDPDPPDIDIDMDTD

Sequence (89 aa):
MRVSIALALAIAGCSGEAPDRSPDTPGSKLEAAALEQGLIVDPATATLGGSWARDSDRLCVVGEERGDQRIGIVTDYGEGQACSATGLV